Protein AF-A0A9N9XV88-F1 (afdb_monomer)

Sequence (158 aa):
MRGANWGSNEVLHDTLAYLVIRNSDGSYETTGEWHVYNYYVEQMKGQRVATTSSADEIFEVYATHDADTSSVKVLAAVRPIAGTRTYDLTIAGLDTIGHSEAKVSVRTLRFDGPNKDTAVTGPGDLGIHSHDVKDGQVTFWVTPATVTTAYAFELIVE

Secondary structure (DSSP, 8-state):
--------THHHHHHTTTTEEE-TTS-EEE-HHHHHHHHHHHT--SEEPP----TTS-EEEEEEEETTTTEEEEEEEE-GGG-S--EEEEEE-GGGGT--SSEEEEEEEEE----SSS---SPEEEEEEEEEEETTEEEEEE--SSTT-EEEEEEEP-

Nearest PDB structures (foldseek):
  8uwt-assembly2_B  TM=8.454E-01  e=5.002E-08  Clostridium acetobutylicum ATCC 824
  5u22-assembly1_A  TM=8.423E-01  e=1.560E-07  Neocallimastix frontalis
  7b7n-assembly1_E  TM=3.586E-01  e=9.419E-02  Homo sapiens
  1nqj-assembly1_A  TM=2.995E-01  e=7.941E-02  Hathewaya histolytica
  2qdn-assembly1_A  TM=2.409E-01  e=4.133E-01  Mus musculus

Solvent-accessible surface area (backbone atoms only — not comparable to full-atom values): 8873 Å² total; per-residue (Å²): 143,88,84,81,75,76,53,68,71,69,59,20,70,56,14,64,49,33,29,30,37,63,44,98,89,72,51,77,41,41,10,20,42,34,47,52,53,50,42,50,70,76,63,57,50,65,48,75,52,93,70,71,56,45,95,84,64,38,44,40,56,49,38,20,40,19,79,92,74,59,34,38,39,37,42,36,38,42,48,59,88,71,53,74,57,76,42,82,49,72,51,72,58,33,52,81,68,73,50,71,56,67,55,47,38,34,37,35,35,38,32,64,26,78,29,74,86,53,75,39,95,63,63,48,77,76,49,72,47,78,42,64,39,55,96,37,25,37,69,49,79,45,64,50,93,40,34,50,28,30,38,38,41,33,48,56,80,132

Foldseek 3Di:
DPDQPQDDDPLCVQCVSLQWHQDPVRDIFGALVVQLVCCCVPPQDADWDDDDAPPVNFKDKTWHAHLVQRKIKIKIAGALVPWWDKDKDKDAPQVVSVNPDQKWKKWKWKRDDSDHDDGDPHTDTPGIDIFGDDPRMTIDMDTDPTNGMMMMIMTDDD

Structure (mmCIF, N/CA/C/O backbone):
data_AF-A0A9N9XV88-F1
#
_entry.id   AF-A0A9N9XV88-F1
#
loop_
_atom_site.group_PDB
_atom_site.id
_atom_site.type_symbol
_atom_site.label_atom_id
_atom_site.label_alt_id
_atom_site.label_comp_id
_atom_site.label_asym_id
_atom_site.label_entity_id
_atom_site.label_seq_id
_atom_site.pdbx_PDB_ins_code
_atom_site.Cartn_x
_atom_site.Cartn_y
_atom_site.Cartn_z
_atom_site.occupancy
_atom_site.B_iso_or_equiv
_atom_site.auth_seq_id
_atom_site.auth_comp_id
_atom_site.auth_asym_id
_atom_site.auth_atom_id
_atom_site.pdbx_PDB_model_num
ATOM 1 N N . MET A 1 1 ? -2.360 -11.772 -3.125 1.00 36.03 1 MET A N 1
ATOM 2 C CA . MET A 1 1 ? -1.508 -11.510 -4.297 1.00 36.03 1 MET A CA 1
ATOM 3 C C . MET A 1 1 ? -1.319 -12.782 -5.105 1.00 36.03 1 MET A C 1
ATOM 5 O O . MET A 1 1 ? -0.536 -13.651 -4.738 1.00 36.03 1 MET A O 1
ATOM 9 N N . ARG A 1 2 ? -2.087 -12.917 -6.185 1.00 33.06 2 ARG A N 1
ATOM 10 C CA . ARG A 1 2 ? -1.811 -13.860 -7.273 1.00 33.06 2 ARG A CA 1
ATOM 11 C C . ARG A 1 2 ? -1.692 -13.023 -8.540 1.00 33.06 2 ARG A C 1
ATOM 13 O O . ARG A 1 2 ? -2.701 -12.531 -9.023 1.00 33.06 2 ARG A O 1
ATOM 20 N N . GLY A 1 3 ? -0.477 -12.840 -9.044 1.00 32.06 3 GLY A N 1
ATOM 21 C CA . GLY A 1 3 ? -0.277 -12.102 -10.290 1.00 32.06 3 GLY A CA 1
ATOM 22 C C . GLY A 1 3 ? 1.137 -11.579 -10.473 1.00 32.06 3 GLY A C 1
ATOM 23 O O . GLY A 1 3 ? 1.313 -10.380 -10.617 1.00 32.06 3 GLY A O 1
ATOM 24 N N . ALA A 1 4 ? 2.136 -12.462 -10.474 1.00 37.16 4 ALA A N 1
ATOM 25 C CA . ALA A 1 4 ? 3.437 -12.126 -11.043 1.00 37.16 4 ALA A CA 1
ATOM 26 C C . ALA A 1 4 ? 3.411 -12.510 -12.533 1.00 37.16 4 ALA A C 1
ATOM 28 O O . ALA A 1 4 ? 3.179 -13.675 -12.860 1.00 37.16 4 ALA A O 1
ATOM 29 N N . ASN A 1 5 ? 3.617 -11.545 -13.434 1.00 42.38 5 ASN A N 1
ATOM 30 C CA . ASN A 1 5 ? 3.816 -11.811 -14.860 1.00 42.38 5 ASN A CA 1
ATOM 31 C C . ASN A 1 5 ? 5.287 -12.185 -15.082 1.00 42.38 5 ASN A C 1
ATOM 33 O O . ASN A 1 5 ? 6.158 -11.318 -15.091 1.00 42.38 5 ASN A O 1
ATOM 37 N N . TRP A 1 6 ? 5.571 -13.481 -15.198 1.00 35.94 6 TRP A N 1
ATOM 38 C CA . TRP A 1 6 ? 6.929 -13.982 -15.403 1.00 35.94 6 TRP A CA 1
ATOM 39 C C . TRP A 1 6 ? 7.275 -13.814 -16.883 1.00 35.94 6 TRP A C 1
ATOM 41 O O . TRP A 1 6 ? 6.806 -14.578 -17.725 1.00 35.94 6 TRP A O 1
ATOM 51 N N . GLY A 1 7 ? 8.059 -12.781 -17.208 1.00 43.06 7 GLY A N 1
ATOM 52 C CA . GLY A 1 7 ? 8.630 -12.613 -18.548 1.00 43.06 7 GLY A CA 1
ATOM 53 C C . GLY A 1 7 ? 9.373 -13.876 -19.019 1.00 43.06 7 GLY A C 1
ATOM 54 O O . GLY A 1 7 ? 9.746 -14.726 -18.215 1.00 43.06 7 GLY A O 1
ATOM 55 N N . SER A 1 8 ? 9.580 -14.026 -20.329 1.00 44.34 8 SER A N 1
ATOM 56 C CA . SER A 1 8 ? 10.224 -15.209 -20.929 1.00 44.34 8 SER A CA 1
ATOM 57 C C . SER A 1 8 ? 11.667 -14.946 -21.382 1.00 44.34 8 SER A C 1
ATOM 59 O O . SER A 1 8 ? 11.978 -13.838 -21.818 1.00 44.34 8 SER A O 1
ATOM 61 N N . ASN A 1 9 ? 12.493 -16.000 -21.419 1.00 53.12 9 ASN A N 1
ATOM 62 C CA . ASN A 1 9 ? 13.841 -16.032 -22.020 1.00 53.12 9 ASN A CA 1
ATOM 63 C C . ASN A 1 9 ? 14.825 -15.015 -21.402 1.00 53.12 9 ASN A C 1
ATOM 65 O O . ASN A 1 9 ? 14.807 -14.810 -20.194 1.00 53.12 9 ASN A O 1
ATOM 69 N N . GLU A 1 10 ? 15.711 -14.401 -22.193 1.00 57.47 10 GLU A N 1
ATOM 70 C CA . GLU A 1 10 ? 16.769 -13.490 -21.712 1.00 57.47 10 GLU A CA 1
ATOM 71 C C . GLU A 1 10 ? 16.210 -12.303 -20.910 1.00 57.47 10 GLU A C 1
ATOM 73 O O . GLU A 1 10 ? 16.787 -11.919 -19.900 1.00 57.47 10 GLU A O 1
ATOM 78 N N . VAL A 1 11 ? 15.011 -11.818 -21.257 1.00 58.53 11 VAL A N 1
ATOM 79 C CA . VAL A 1 11 ? 14.310 -10.752 -20.519 1.00 58.53 11 VAL A CA 1
ATOM 80 C C . VAL A 1 11 ? 13.992 -11.169 -19.080 1.00 58.53 11 VAL A C 1
ATOM 82 O O . VAL A 1 11 ? 14.044 -10.330 -18.184 1.00 58.53 11 VAL A O 1
ATOM 85 N N . LEU A 1 12 ? 13.705 -12.452 -18.820 1.00 51.94 12 LEU A N 1
ATOM 86 C CA . LEU A 1 12 ? 13.521 -12.950 -17.452 1.00 51.94 12 LEU A CA 1
ATOM 87 C C . LEU A 1 12 ? 14.814 -12.831 -16.644 1.00 51.94 12 LEU A C 1
ATOM 89 O O . LEU A 1 12 ? 14.772 -12.398 -15.495 1.00 51.94 12 LEU A O 1
ATOM 93 N N . HIS A 1 13 ? 15.937 -13.224 -17.245 1.00 54.38 13 HIS A N 1
ATOM 94 C CA . HIS A 1 13 ? 17.241 -13.242 -16.589 1.00 54.38 13 HIS A CA 1
ATOM 95 C C . HIS A 1 13 ? 17.786 -11.829 -16.367 1.00 54.38 13 HIS A C 1
ATOM 97 O O . HIS A 1 13 ? 18.228 -11.524 -15.263 1.00 54.38 13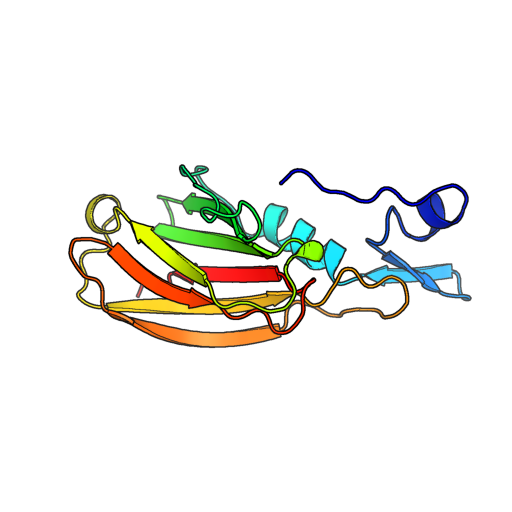 HIS A O 1
ATOM 103 N N . ASP A 1 14 ? 17.688 -10.961 -17.372 1.00 59.69 14 ASP A N 1
ATOM 104 C CA . ASP A 1 14 ? 18.244 -9.608 -17.318 1.00 59.69 14 ASP A CA 1
ATOM 105 C C . ASP A 1 14 ? 17.430 -8.662 -16.433 1.00 59.69 14 ASP A C 1
ATOM 107 O O . ASP A 1 14 ? 17.986 -7.724 -15.863 1.00 59.69 14 ASP A O 1
ATOM 111 N N . THR A 1 15 ? 16.123 -8.909 -16.295 1.00 59.94 15 THR A N 1
ATOM 112 C CA . THR A 1 15 ? 15.247 -8.056 -15.478 1.00 59.94 15 THR A CA 1
ATOM 113 C C . THR A 1 15 ? 14.831 -8.672 -14.146 1.00 59.94 15 THR A C 1
ATOM 115 O O . THR A 1 15 ? 14.149 -8.012 -13.363 1.00 59.94 15 THR A O 1
ATOM 118 N N . LEU A 1 16 ? 15.198 -9.934 -13.879 1.00 68.88 16 LEU A N 1
ATOM 119 C CA . LEU A 1 16 ? 14.654 -10.736 -12.774 1.00 68.88 16 LEU A CA 1
ATOM 120 C C . LEU A 1 16 ? 13.126 -10.589 -12.668 1.00 68.88 16 LEU A C 1
ATOM 122 O O . LEU A 1 16 ? 12.598 -10.263 -11.610 1.00 68.88 16 LEU A O 1
ATOM 126 N N . ALA A 1 17 ? 12.423 -10.787 -13.787 1.00 72.06 17 ALA A N 1
ATOM 127 C CA . ALA A 1 17 ? 10.981 -10.538 -13.914 1.00 72.06 17 ALA A CA 1
ATOM 128 C C . ALA A 1 17 ? 10.563 -9.080 -13.609 1.00 72.06 17 ALA A C 1
ATOM 130 O O . ALA A 1 17 ? 9.613 -8.839 -12.869 1.00 72.06 17 ALA A O 1
ATOM 131 N N . TYR A 1 18 ? 11.246 -8.111 -14.222 1.00 77.00 18 TYR A N 1
ATOM 132 C CA . TYR A 1 18 ? 10.998 -6.669 -14.078 1.00 77.00 18 TYR A CA 1
ATOM 133 C C . TYR A 1 18 ? 11.238 -6.095 -12.680 1.00 77.00 18 TYR A C 1
ATOM 135 O O . TYR A 1 18 ? 10.663 -5.062 -12.352 1.00 77.00 18 TYR A O 1
ATOM 143 N N . LEU A 1 19 ? 12.092 -6.715 -11.865 1.00 85.50 19 LEU A N 1
ATOM 144 C CA . LEU A 1 19 ? 12.552 -6.155 -10.588 1.00 85.50 19 LEU A CA 1
ATOM 145 C C . LEU A 1 19 ? 13.738 -5.202 -10.777 1.00 85.50 19 LEU A C 1
ATOM 147 O O . LEU A 1 19 ? 13.898 -4.234 -10.035 1.00 85.50 19 LEU A O 1
ATOM 151 N N . VAL A 1 20 ? 14.577 -5.467 -11.774 1.00 87.50 20 VAL A N 1
ATOM 152 C CA . VAL A 1 20 ? 15.765 -4.661 -12.057 1.00 87.50 20 VAL A CA 1
ATOM 153 C C . VAL A 1 20 ? 15.881 -4.340 -13.540 1.00 87.50 20 VAL A C 1
ATOM 155 O O . VAL A 1 20 ? 15.310 -5.020 -14.391 1.00 87.50 20 VAL A O 1
ATOM 158 N N . ILE A 1 21 ? 16.637 -3.292 -13.840 1.00 87.94 21 ILE A N 1
ATOM 159 C CA . ILE A 1 21 ? 17.065 -2.915 -15.184 1.00 87.94 21 ILE A CA 1
ATOM 160 C C . ILE A 1 21 ? 18.570 -3.100 -15.235 1.00 87.94 21 ILE A C 1
ATOM 162 O O . ILE A 1 21 ? 19.288 -2.542 -14.406 1.00 87.94 21 ILE A O 1
ATOM 166 N N . ARG A 1 22 ? 19.045 -3.882 -16.204 1.00 87.56 22 ARG A N 1
ATOM 167 C CA . ARG A 1 22 ? 20.472 -4.016 -16.489 1.00 87.56 22 ARG A CA 1
ATOM 168 C C . ARG A 1 22 ? 20.903 -2.934 -17.474 1.00 87.56 22 ARG A C 1
ATOM 170 O O . ARG A 1 22 ? 20.414 -2.883 -18.601 1.00 87.56 22 ARG A O 1
ATOM 177 N N . ASN A 1 23 ? 21.858 -2.111 -17.073 1.00 87.44 23 ASN A N 1
ATOM 178 C CA . ASN A 1 23 ? 22.435 -1.076 -17.918 1.00 87.44 23 ASN A CA 1
ATOM 179 C C . ASN A 1 23 ? 23.500 -1.637 -18.866 1.00 87.44 23 ASN A C 1
ATOM 181 O O . ASN A 1 23 ? 24.072 -2.711 -18.659 1.00 87.44 23 ASN A O 1
ATOM 185 N N . SER A 1 24 ? 23.795 -0.875 -19.923 1.00 88.94 24 SER A N 1
ATOM 186 C CA . SER A 1 24 ? 24.794 -1.259 -20.934 1.00 88.94 24 SER A CA 1
ATOM 187 C C . SER A 1 24 ? 26.213 -1.422 -20.370 1.00 88.94 24 SER A C 1
ATOM 189 O O . SER A 1 24 ? 26.992 -2.213 -20.898 1.00 88.94 24 SER A O 1
ATOM 191 N N . ASP A 1 25 ? 26.530 -0.733 -19.271 1.00 91.75 25 ASP A N 1
ATOM 192 C CA . ASP A 1 25 ? 27.797 -0.841 -18.538 1.00 91.75 25 ASP A CA 1
ATOM 193 C C . ASP A 1 25 ? 27.852 -2.050 -17.580 1.00 91.75 25 ASP A C 1
ATOM 195 O O . ASP A 1 25 ? 28.874 -2.297 -16.941 1.00 91.75 25 ASP A O 1
ATOM 199 N N . GLY A 1 26 ? 26.766 -2.826 -17.496 1.00 89.00 26 GLY A N 1
ATOM 200 C CA . GLY A 1 26 ? 26.631 -3.990 -16.627 1.00 89.00 26 GLY A CA 1
ATOM 201 C C . GLY A 1 26 ? 26.167 -3.685 -15.202 1.00 89.00 26 GLY A C 1
ATOM 202 O O . GLY A 1 26 ? 26.045 -4.629 -14.418 1.00 89.00 26 GLY A O 1
ATOM 203 N N . SER A 1 27 ? 25.894 -2.421 -14.862 1.00 91.31 27 SER A N 1
ATOM 204 C CA . SER A 1 27 ? 25.247 -2.046 -13.600 1.00 91.31 27 SER A CA 1
ATOM 205 C C . SER A 1 27 ? 23.757 -2.411 -13.593 1.00 91.31 27 SER A C 1
ATOM 207 O O . SER A 1 27 ? 23.172 -2.709 -14.638 1.00 91.31 27 SER A O 1
ATOM 209 N N . TYR A 1 28 ? 23.146 -2.410 -12.405 1.00 89.81 28 TYR A N 1
ATOM 210 C CA . TYR A 1 28 ? 21.719 -2.677 -12.225 1.00 89.81 28 TYR A CA 1
ATOM 211 C C . TYR A 1 28 ? 21.048 -1.554 -11.443 1.00 89.81 28 TYR A C 1
ATOM 213 O O . TYR A 1 28 ? 21.591 -1.074 -10.448 1.00 89.81 28 TYR A O 1
ATOM 221 N N . GLU A 1 29 ? 19.840 -1.199 -11.860 1.00 91.56 29 GLU A N 1
ATOM 222 C CA . GLU A 1 29 ? 18.956 -0.261 -11.171 1.00 91.56 29 GLU A CA 1
ATOM 223 C C . GLU A 1 29 ? 17.628 -0.937 -10.827 1.00 91.56 29 GLU A C 1
ATOM 225 O O . GLU A 1 29 ? 17.229 -1.907 -11.471 1.00 91.56 29 GLU A O 1
ATOM 230 N N . THR A 1 30 ? 16.938 -0.452 -9.796 1.00 91.50 30 THR A N 1
ATOM 231 C CA . THR A 1 30 ? 15.672 -1.036 -9.341 1.00 91.50 30 THR A CA 1
ATOM 232 C C . THR A 1 30 ? 14.484 -0.439 -10.083 1.00 91.50 30 THR A C 1
ATOM 234 O O . THR A 1 30 ? 14.464 0.735 -10.456 1.00 91.50 30 THR A O 1
ATOM 237 N N . THR A 1 31 ? 13.464 -1.262 -10.297 1.00 89.81 31 THR A N 1
ATOM 238 C CA . THR A 1 31 ? 12.174 -0.836 -10.843 1.00 89.81 31 THR A CA 1
ATOM 239 C C . THR A 1 31 ? 11.177 -0.559 -9.718 1.00 89.81 31 THR A C 1
ATOM 241 O O . THR A 1 31 ? 11.420 -0.861 -8.547 1.00 89.81 31 THR A O 1
ATOM 244 N N . GLY A 1 32 ? 9.998 -0.045 -10.071 1.00 86.06 32 GLY A N 1
ATOM 245 C CA . GLY A 1 32 ? 8.894 0.106 -9.122 1.00 86.06 32 GLY A CA 1
ATOM 246 C C . GLY A 1 32 ? 8.457 -1.191 -8.444 1.00 86.06 32 GLY A C 1
ATOM 247 O O . GLY A 1 32 ? 8.153 -1.183 -7.253 1.00 86.06 32 GLY A O 1
ATOM 248 N N . GLU A 1 33 ? 8.472 -2.308 -9.176 1.00 86.31 33 GLU A N 1
ATOM 249 C CA . GLU A 1 33 ? 8.067 -3.617 -8.649 1.00 86.31 33 GLU A CA 1
ATOM 250 C C . GLU A 1 33 ? 8.996 -4.051 -7.506 1.00 86.31 33 GLU A C 1
ATOM 252 O O . GLU A 1 33 ? 8.535 -4.520 -6.465 1.00 86.31 33 GLU A O 1
ATOM 257 N N . TRP A 1 34 ? 10.306 -3.814 -7.647 1.00 91.06 34 TRP A N 1
ATOM 258 C CA . TRP A 1 34 ? 11.264 -4.097 -6.580 1.00 91.06 34 TRP A CA 1
ATOM 259 C C . TRP A 1 34 ? 10.946 -3.324 -5.305 1.00 91.06 34 TRP A C 1
ATOM 261 O O . TRP A 1 34 ? 11.003 -3.899 -4.222 1.00 91.06 34 TRP A O 1
ATOM 271 N N . HIS A 1 35 ? 10.541 -2.055 -5.412 1.00 92.69 35 HIS A N 1
ATOM 272 C CA . HIS A 1 35 ? 10.181 -1.252 -4.239 1.00 92.69 35 HIS A CA 1
ATOM 273 C C . HIS A 1 35 ? 8.931 -1.771 -3.529 1.00 92.69 35 HIS A C 1
ATOM 275 O O . HIS A 1 35 ? 8.887 -1.722 -2.300 1.00 92.69 35 HIS A O 1
ATOM 281 N N . VAL A 1 36 ? 7.956 -2.325 -4.260 1.00 91.44 36 VAL A N 1
ATOM 282 C CA . VAL A 1 36 ? 6.784 -2.986 -3.657 1.00 91.44 36 VAL A CA 1
ATOM 283 C C . VAL A 1 36 ? 7.219 -4.207 -2.845 1.00 91.44 36 VAL A C 1
ATOM 285 O O . VAL A 1 36 ? 6.839 -4.334 -1.680 1.00 91.44 36 VAL A O 1
ATOM 288 N N . TYR A 1 37 ? 8.052 -5.083 -3.416 1.00 91.12 37 TYR A N 1
ATOM 289 C CA . TYR A 1 37 ? 8.553 -6.265 -2.702 1.00 91.12 37 TYR A CA 1
ATOM 290 C C . TYR A 1 37 ? 9.462 -5.900 -1.531 1.00 91.12 37 TYR A C 1
ATOM 292 O O . TYR A 1 37 ? 9.336 -6.482 -0.455 1.00 91.12 37 TYR A O 1
ATOM 300 N N . ASN A 1 38 ? 10.349 -4.924 -1.711 1.00 94.25 38 ASN A N 1
ATOM 301 C CA . ASN A 1 38 ? 11.221 -4.446 -0.651 1.00 94.25 38 ASN A CA 1
ATOM 302 C C . ASN A 1 38 ? 10.398 -3.864 0.506 1.00 94.25 38 ASN A C 1
ATOM 304 O O . ASN A 1 38 ? 10.640 -4.209 1.656 1.00 94.25 38 ASN A O 1
ATOM 308 N N . TYR A 1 39 ? 9.365 -3.062 0.226 1.00 95.75 39 TYR A N 1
ATOM 309 C CA . TYR A 1 39 ? 8.449 -2.574 1.260 1.00 95.75 39 TYR A CA 1
ATOM 310 C C . TYR A 1 39 ? 7.690 -3.720 1.942 1.00 95.75 39 TYR A C 1
ATOM 312 O O . TYR A 1 39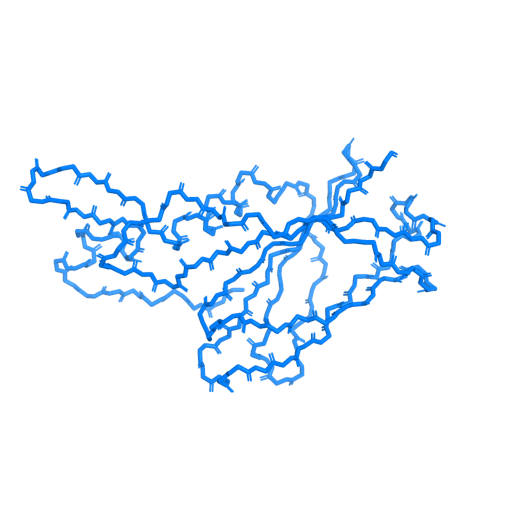 ? 7.612 -3.768 3.169 1.00 95.75 39 TYR A O 1
ATOM 320 N N . TYR A 1 40 ? 7.174 -4.680 1.171 1.00 94.44 40 TYR A N 1
ATOM 321 C CA . TYR A 1 40 ? 6.511 -5.861 1.720 1.00 94.44 40 TYR A CA 1
ATOM 322 C C . TYR A 1 40 ? 7.417 -6.622 2.699 1.00 94.44 40 TYR A C 1
ATOM 324 O O . TYR A 1 40 ? 6.977 -6.992 3.783 1.00 94.44 40 TYR A O 1
ATOM 332 N N . VAL A 1 41 ? 8.688 -6.830 2.356 1.00 94.25 41 VAL A N 1
ATOM 333 C CA . VAL A 1 41 ? 9.629 -7.565 3.212 1.00 94.25 41 VAL A CA 1
ATOM 334 C C . VAL A 1 41 ? 10.093 -6.724 4.398 1.00 94.25 41 VAL A C 1
ATOM 336 O O . VAL A 1 41 ? 10.110 -7.221 5.524 1.00 94.25 41 VAL A O 1
ATOM 339 N N . GLU A 1 42 ? 10.471 -5.467 4.175 1.00 96.06 42 GLU A N 1
ATOM 340 C CA . GLU A 1 42 ? 11.142 -4.633 5.177 1.00 96.06 42 GLU A CA 1
ATOM 341 C C . GLU A 1 42 ? 10.183 -3.883 6.099 1.00 96.06 42 GLU A C 1
ATOM 343 O O . GLU A 1 42 ? 10.550 -3.574 7.230 1.00 96.06 42 GLU A O 1
ATOM 348 N N . GLN A 1 43 ? 8.960 -3.595 5.652 1.00 95.81 43 GLN A N 1
ATOM 349 C CA . GLN A 1 43 ? 8.037 -2.719 6.376 1.00 95.81 43 GLN A CA 1
ATOM 350 C C . GLN A 1 43 ? 6.791 -3.438 6.887 1.00 95.81 43 GLN A C 1
ATOM 352 O O . GLN A 1 43 ? 6.306 -3.079 7.956 1.00 95.81 43 GLN A O 1
ATOM 357 N N . MET A 1 44 ? 6.285 -4.464 6.193 1.00 95.38 44 MET A N 1
ATOM 358 C CA . MET A 1 44 ? 5.079 -5.200 6.611 1.00 95.38 44 MET A CA 1
ATOM 359 C C . MET A 1 44 ? 5.407 -6.249 7.688 1.00 95.38 44 MET A C 1
ATOM 361 O O . MET A 1 44 ? 5.363 -7.458 7.449 1.00 95.38 44 MET A O 1
ATOM 365 N N . LYS A 1 45 ? 5.791 -5.775 8.877 1.00 95.38 45 LYS A N 1
ATOM 366 C CA . LYS A 1 45 ? 6.129 -6.600 10.048 1.00 95.38 45 LYS A CA 1
ATOM 367 C C . LYS A 1 45 ? 4.898 -6.901 10.909 1.00 95.38 45 LYS A C 1
ATOM 369 O O . LYS A 1 45 ? 3.805 -6.398 10.648 1.00 95.38 45 LYS A O 1
ATOM 374 N N . GLY A 1 46 ? 5.085 -7.754 11.912 1.00 94.88 46 GLY A N 1
ATOM 375 C CA . GLY A 1 46 ? 4.027 -8.187 12.817 1.00 94.88 46 GLY A CA 1
ATOM 376 C C . GLY A 1 46 ? 3.159 -9.315 12.259 1.00 94.88 46 GLY A C 1
ATOM 377 O O . GLY A 1 46 ? 3.583 -10.130 11.434 1.00 94.88 46 GLY A O 1
ATOM 378 N N . GLN A 1 47 ? 1.928 -9.389 12.753 1.00 95.38 47 GLN A N 1
ATOM 379 C CA . GLN A 1 47 ? 0.958 -10.406 12.373 1.00 95.38 47 GLN A CA 1
ATOM 380 C C . GLN A 1 47 ? 0.185 -9.982 11.128 1.00 95.38 47 GLN A C 1
ATOM 382 O O . GLN A 1 47 ? -0.321 -8.865 11.033 1.00 95.38 47 GLN A O 1
ATOM 387 N N . ARG A 1 48 ? 0.030 -10.906 10.178 1.00 96.56 48 ARG A N 1
ATOM 388 C CA . ARG A 1 48 ? -0.894 -10.721 9.059 1.00 96.56 48 ARG A CA 1
ATOM 389 C C . ARG A 1 48 ? -2.330 -10.698 9.578 1.00 96.56 48 ARG A C 1
ATOM 391 O O . ARG A 1 48 ? -2.750 -11.640 10.248 1.00 96.56 48 ARG A O 1
ATOM 398 N N . VAL A 1 49 ? -3.091 -9.680 9.190 1.00 95.56 49 VAL A N 1
ATOM 399 C CA . VAL A 1 49 ? -4.521 -9.584 9.507 1.00 95.56 49 VAL A CA 1
ATOM 400 C C . VAL A 1 49 ? -5.387 -10.085 8.350 1.00 95.56 49 VAL A C 1
ATOM 402 O O . VAL A 1 49 ? -4.924 -10.254 7.216 1.00 95.56 49 VAL A O 1
ATOM 405 N N . ALA A 1 50 ? -6.655 -10.371 8.646 1.00 96.31 50 ALA A N 1
ATOM 406 C CA . ALA A 1 50 ? -7.623 -10.760 7.631 1.00 96.31 50 ALA A CA 1
ATOM 407 C C . ALA A 1 50 ? -7.865 -9.600 6.655 1.00 96.31 50 ALA A C 1
ATOM 409 O O . ALA A 1 50 ? -8.029 -8.455 7.070 1.00 96.31 50 ALA A O 1
ATOM 410 N N . THR A 1 51 ? -7.906 -9.907 5.360 1.00 95.19 51 THR A N 1
ATOM 411 C CA . THR A 1 51 ? -8.235 -8.939 4.315 1.00 95.19 51 THR A CA 1
ATOM 412 C C . THR A 1 51 ? -9.227 -9.534 3.328 1.00 95.19 51 THR A C 1
ATOM 414 O O . THR A 1 51 ? -9.190 -10.732 3.037 1.00 95.19 51 THR A O 1
ATOM 417 N N . THR A 1 52 ? -10.093 -8.677 2.796 1.00 95.19 52 THR A N 1
ATOM 418 C CA . THR A 1 52 ? -11.067 -9.016 1.756 1.00 95.19 52 THR A CA 1
ATOM 419 C C . THR A 1 52 ? -10.831 -8.074 0.584 1.00 95.19 52 THR A C 1
ATOM 421 O O . THR A 1 52 ? -10.607 -6.881 0.789 1.00 95.19 52 THR A O 1
ATOM 424 N N . SER A 1 53 ? -10.830 -8.597 -0.641 1.00 89.75 53 SER A N 1
ATOM 425 C CA . SER A 1 53 ? -10.762 -7.758 -1.838 1.00 89.75 53 SER A CA 1
ATOM 426 C C . SER A 1 53 ? -12.047 -6.950 -2.013 1.00 89.75 53 SER A C 1
ATOM 428 O O . SER A 1 53 ? -13.091 -7.267 -1.444 1.00 89.75 53 SER A O 1
ATOM 430 N N . SER A 1 54 ? -11.983 -5.935 -2.867 1.00 90.88 54 SER A N 1
ATOM 431 C CA . SER A 1 54 ? -13.185 -5.313 -3.436 1.00 90.88 54 SER A CA 1
ATOM 432 C C . SER A 1 54 ? -14.142 -6.350 -4.044 1.00 90.88 54 SER A C 1
ATOM 434 O O . SER A 1 54 ? -13.732 -7.447 -4.432 1.00 90.88 54 SER A O 1
ATOM 436 N N . ALA A 1 55 ? -15.425 -5.990 -4.136 1.00 89.81 55 ALA A N 1
ATOM 437 C CA . ALA A 1 55 ? -16.483 -6.877 -4.626 1.00 89.81 55 ALA A CA 1
ATOM 438 C C . ALA A 1 55 ? -16.298 -7.314 -6.090 1.00 89.81 55 ALA A C 1
ATOM 440 O O . ALA A 1 55 ? -16.788 -8.373 -6.471 1.00 89.81 55 ALA A O 1
ATOM 441 N N . ASP A 1 56 ? -15.601 -6.516 -6.905 1.00 87.62 56 ASP A N 1
ATOM 442 C CA . ASP A 1 56 ? -15.235 -6.874 -8.279 1.00 87.62 56 ASP A CA 1
ATOM 443 C C . ASP A 1 56 ? -13.900 -7.639 -8.370 1.00 87.62 56 ASP A C 1
ATOM 445 O O . ASP A 1 56 ? -13.492 -8.029 -9.462 1.00 87.62 56 ASP A O 1
ATOM 449 N N . GLU A 1 57 ? -13.247 -7.888 -7.229 1.00 85.88 57 GLU A N 1
ATOM 450 C CA . GLU A 1 57 ? -11.954 -8.567 -7.082 1.00 85.88 57 GLU A CA 1
ATOM 451 C C . GLU A 1 57 ? -10.777 -7.855 -7.769 1.00 85.88 57 GLU A C 1
ATOM 453 O O . GLU A 1 57 ? -9.736 -8.467 -8.034 1.00 85.88 57 GLU A O 1
ATOM 458 N N . ILE A 1 58 ? -10.916 -6.561 -8.074 1.00 84.88 58 ILE A N 1
ATOM 459 C CA . ILE A 1 58 ? -9.897 -5.817 -8.819 1.00 84.88 58 ILE A CA 1
ATOM 460 C C . ILE A 1 58 ? -8.963 -5.048 -7.883 1.00 84.88 58 ILE A C 1
ATOM 462 O O . ILE A 1 58 ? -7.751 -5.035 -8.102 1.00 84.88 58 ILE A O 1
ATOM 466 N N . PHE A 1 59 ? -9.497 -4.432 -6.834 1.00 86.38 59 PHE A N 1
ATOM 467 C CA . PHE A 1 59 ? -8.699 -3.853 -5.757 1.00 86.38 59 PHE A CA 1
ATOM 468 C C . PHE A 1 59 ? -8.416 -4.909 -4.690 1.00 86.38 59 PHE A C 1
ATOM 470 O O . PHE A 1 59 ? -9.340 -5.441 -4.061 1.00 86.38 59 PHE A O 1
ATOM 477 N N . GLU A 1 60 ? -7.134 -5.221 -4.514 1.00 88.75 60 GLU A N 1
ATOM 478 C CA . GLU A 1 60 ? -6.627 -6.181 -3.541 1.00 88.75 60 GLU A CA 1
ATOM 479 C C . GLU A 1 60 ? -5.838 -5.466 -2.448 1.00 88.75 60 GLU A C 1
ATOM 481 O O . GLU A 1 60 ? -5.103 -4.512 -2.707 1.00 88.75 60 GLU A O 1
ATOM 486 N N . VAL A 1 61 ? -5.946 -5.988 -1.229 1.00 94.12 61 VAL A N 1
ATOM 487 C CA . VAL A 1 61 ? -5.228 -5.486 -0.058 1.00 94.12 61 VAL A CA 1
ATOM 488 C C . VAL A 1 61 ? -4.554 -6.625 0.703 1.00 94.12 61 VAL A C 1
ATOM 490 O O . VAL A 1 61 ? -5.081 -7.736 0.837 1.00 94.12 61 VAL A O 1
ATOM 493 N N . TYR A 1 62 ? -3.376 -6.332 1.232 1.00 95.75 62 TYR A N 1
ATOM 494 C CA . TYR A 1 62 ? -2.645 -7.140 2.197 1.00 95.75 62 TYR A CA 1
ATOM 495 C C . TYR A 1 62 ? -2.282 -6.240 3.374 1.00 95.75 62 TYR A C 1
ATOM 497 O O . TYR A 1 62 ? -1.856 -5.111 3.160 1.00 95.75 62 TYR A O 1
ATOM 505 N N . ALA A 1 63 ? -2.448 -6.713 4.604 1.00 97.25 63 ALA A N 1
ATOM 506 C CA . ALA A 1 63 ? -2.231 -5.879 5.776 1.00 97.25 63 ALA A CA 1
ATOM 507 C C . ALA A 1 63 ? -1.556 -6.647 6.910 1.00 97.25 63 ALA A C 1
ATOM 509 O O . ALA A 1 63 ? -1.758 -7.858 7.073 1.00 97.25 63 ALA A O 1
ATOM 510 N N . THR A 1 64 ? -0.775 -5.920 7.700 1.00 96.75 64 THR A N 1
ATOM 511 C CA . THR A 1 64 ? -0.162 -6.416 8.929 1.00 96.75 64 THR A CA 1
ATOM 512 C C . THR A 1 64 ? -0.404 -5.453 10.082 1.00 96.75 64 THR A C 1
ATOM 514 O O . THR A 1 64 ? -0.578 -4.248 9.887 1.00 96.75 64 THR A O 1
ATOM 517 N N . HIS A 1 65 ? -0.436 -6.020 11.283 1.00 94.88 65 HIS A N 1
ATOM 518 C CA . HIS A 1 65 ? -0.468 -5.304 12.545 1.00 94.88 65 HIS A CA 1
ATOM 519 C C . HIS A 1 65 ? 0.681 -5.800 13.419 1.00 94.88 65 HIS A C 1
ATOM 521 O O . HIS A 1 65 ? 0.812 -7.001 13.672 1.00 94.88 65 HIS A O 1
ATOM 527 N N . ASP A 1 66 ? 1.511 -4.878 13.879 1.00 92.81 66 ASP A N 1
ATOM 528 C CA . ASP A 1 66 ? 2.610 -5.153 14.790 1.00 92.81 66 ASP A CA 1
ATOM 529 C C . ASP A 1 66 ? 2.255 -4.592 16.168 1.00 92.81 66 ASP A C 1
ATOM 531 O O . ASP A 1 66 ? 2.204 -3.380 16.358 1.00 92.81 66 ASP A O 1
ATOM 535 N N . ALA A 1 67 ? 1.978 -5.492 17.115 1.00 88.75 67 ALA A N 1
ATOM 536 C CA . ALA A 1 67 ? 1.516 -5.130 18.452 1.00 88.75 67 ALA A CA 1
ATOM 537 C C . ALA A 1 67 ? 2.606 -4.475 19.316 1.00 88.75 67 ALA A C 1
ATOM 539 O O . ALA A 1 67 ? 2.271 -3.746 20.245 1.00 88.75 67 ALA A O 1
ATOM 540 N N . ASP A 1 68 ? 3.889 -4.710 19.020 1.00 87.69 68 ASP A N 1
ATOM 541 C CA . ASP A 1 68 ? 4.997 -4.123 19.783 1.00 87.69 68 ASP A CA 1
ATOM 542 C C . ASP A 1 68 ? 5.169 -2.638 19.437 1.00 87.69 68 ASP A C 1
ATOM 544 O O . ASP A 1 68 ? 5.569 -1.829 20.274 1.00 87.69 68 ASP A O 1
ATOM 548 N N . THR A 1 69 ? 4.847 -2.277 18.194 1.00 86.00 69 THR A N 1
ATOM 549 C CA . THR A 1 69 ? 4.922 -0.903 17.674 1.00 86.00 69 THR A CA 1
ATOM 550 C C . THR A 1 69 ? 3.556 -0.241 17.495 1.00 86.00 69 THR A C 1
ATOM 552 O O . THR A 1 69 ? 3.489 0.895 17.027 1.00 86.00 69 THR A O 1
ATOM 555 N N . SER A 1 70 ? 2.472 -0.952 17.821 1.00 84.50 70 SER A N 1
ATOM 556 C CA . SER A 1 70 ? 1.076 -0.587 17.529 1.00 84.50 70 SER A CA 1
ATOM 557 C C . SER A 1 70 ? 0.838 -0.146 16.077 1.00 84.50 70 SER A C 1
ATOM 559 O O . SER A 1 70 ? -0.074 0.637 15.793 1.00 84.50 70 SER A O 1
ATOM 561 N N .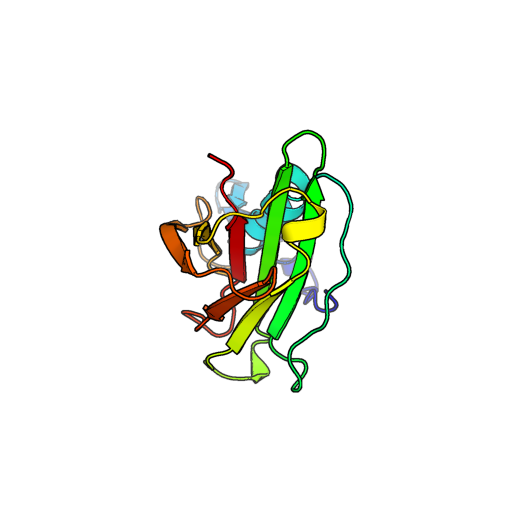 SER A 1 71 ? 1.669 -0.621 15.143 1.00 88.81 71 SER A N 1
ATOM 562 C CA . SER A 1 71 ? 1.640 -0.163 13.756 1.00 88.81 71 SER A CA 1
ATOM 563 C C . SER A 1 71 ? 0.675 -0.998 12.925 1.00 88.81 71 SER A C 1
ATOM 565 O O . SER A 1 71 ? 0.650 -2.226 13.011 1.00 88.81 71 SER A O 1
ATOM 567 N N . VAL A 1 72 ? -0.116 -0.325 12.088 1.00 95.19 72 VAL A N 1
ATOM 568 C CA . VAL A 1 72 ? -0.969 -0.962 11.078 1.00 95.19 72 VAL A CA 1
ATOM 569 C C . VAL A 1 72 ? -0.522 -0.480 9.711 1.00 95.19 72 VAL A C 1
ATOM 571 O O . VAL A 1 72 ? -0.484 0.724 9.448 1.00 95.19 72 VAL A O 1
ATOM 574 N N . LYS A 1 73 ? -0.192 -1.426 8.833 1.00 97.38 73 LYS A N 1
ATOM 575 C CA . LYS A 1 73 ? 0.237 -1.137 7.465 1.00 97.38 73 LYS A CA 1
ATOM 576 C C . LYS A 1 73 ? -0.597 -1.932 6.479 1.00 97.38 73 LYS A C 1
ATOM 578 O O . LYS A 1 73 ? -0.807 -3.134 6.651 1.00 97.38 73 LYS A O 1
ATOM 583 N N . VAL A 1 74 ? -1.065 -1.256 5.438 1.00 98.00 74 VAL A N 1
ATOM 584 C CA . VAL A 1 74 ? -1.855 -1.846 4.359 1.00 98.00 74 VAL A CA 1
ATOM 585 C C . VAL A 1 74 ? -1.138 -1.604 3.045 1.00 98.00 74 VAL A C 1
ATOM 587 O O . VAL A 1 74 ? -0.910 -0.461 2.675 1.00 98.00 74 VAL A O 1
ATOM 590 N N . LEU A 1 75 ? -0.825 -2.672 2.323 1.00 97.38 75 LEU A N 1
ATOM 591 C CA . LEU A 1 75 ? -0.350 -2.632 0.948 1.00 97.38 75 LEU A CA 1
ATOM 592 C C . LEU A 1 75 ? -1.529 -2.938 0.020 1.00 97.38 75 LEU A C 1
ATOM 594 O O . LEU A 1 75 ? -2.184 -3.974 0.163 1.00 97.38 75 LEU A O 1
ATOM 598 N N . ALA A 1 76 ? -1.803 -2.044 -0.921 1.00 93.38 76 ALA A N 1
ATOM 599 C CA . ALA A 1 76 ? -2.970 -2.088 -1.787 1.00 93.38 76 ALA A CA 1
ATOM 600 C C . ALA A 1 76 ? -2.583 -1.925 -3.258 1.00 93.38 76 ALA A C 1
ATOM 602 O O . ALA A 1 76 ? -1.711 -1.123 -3.594 1.00 93.38 76 ALA A O 1
ATOM 603 N N . ALA A 1 77 ? -3.249 -2.655 -4.148 1.00 87.50 77 ALA A N 1
ATOM 604 C CA . ALA A 1 77 ? -3.013 -2.559 -5.584 1.00 87.50 77 ALA A CA 1
ATOM 605 C C . ALA A 1 77 ? -4.288 -2.838 -6.380 1.00 87.50 77 ALA A C 1
ATOM 607 O O . ALA A 1 77 ? -5.197 -3.530 -5.917 1.00 87.50 77 ALA A O 1
ATOM 608 N N . VAL A 1 78 ? -4.334 -2.310 -7.602 1.00 81.00 78 VAL A N 1
ATOM 609 C CA . VAL A 1 78 ? -5.411 -2.558 -8.562 1.00 81.00 78 VAL A CA 1
ATOM 610 C C . VAL A 1 78 ? -4.914 -3.469 -9.675 1.00 81.00 78 VAL A C 1
ATOM 612 O O . VAL A 1 78 ? -3.807 -3.307 -10.182 1.00 81.00 78 VAL A O 1
ATOM 615 N N . ARG A 1 79 ? -5.746 -4.431 -10.085 1.00 75.81 79 ARG A N 1
ATOM 616 C CA . ARG A 1 79 ? -5.491 -5.216 -11.296 1.00 75.81 79 ARG A CA 1
ATOM 617 C C . ARG A 1 79 ? -5.640 -4.324 -12.541 1.00 75.81 79 ARG A C 1
ATOM 619 O O . ARG A 1 79 ? -6.686 -3.690 -12.696 1.00 75.81 79 ARG A O 1
ATOM 626 N N . PRO A 1 80 ? -4.695 -4.360 -13.502 1.00 69.81 80 PRO A N 1
ATOM 627 C CA . PRO A 1 80 ? -4.698 -3.456 -14.660 1.00 69.81 80 PRO A CA 1
ATOM 628 C C . PRO A 1 80 ? -5.962 -3.478 -15.534 1.00 69.81 80 PRO A C 1
ATOM 630 O O . PRO A 1 80 ? -6.257 -2.515 -16.238 1.00 69.81 80 PRO A O 1
ATOM 633 N N . ILE A 1 81 ? -6.732 -4.569 -15.479 1.00 68.75 81 ILE A N 1
ATOM 634 C CA . ILE A 1 81 ? -7.933 -4.795 -16.292 1.00 68.75 81 ILE A CA 1
ATOM 635 C C . ILE A 1 81 ? -9.131 -3.892 -15.924 1.00 68.75 81 ILE A C 1
ATOM 637 O O . ILE A 1 81 ? -10.073 -3.796 -16.706 1.00 68.75 81 ILE A O 1
ATOM 641 N N . ALA A 1 82 ? -9.120 -3.207 -14.773 1.00 63.31 82 ALA A N 1
ATOM 642 C CA . ALA A 1 82 ? -10.247 -2.366 -14.337 1.00 63.31 82 ALA A CA 1
ATOM 643 C C . ALA A 1 82 ? -10.391 -1.018 -15.050 1.00 63.31 82 ALA A C 1
ATOM 645 O O . ALA A 1 82 ? -11.483 -0.436 -15.020 1.00 63.31 82 ALA A O 1
ATOM 646 N N . GLY A 1 83 ? -9.295 -0.475 -15.589 1.00 70.00 83 GLY A N 1
ATOM 647 C CA . GLY A 1 83 ? -9.173 0.979 -15.719 1.00 70.00 83 GLY A CA 1
ATOM 648 C C . GLY A 1 83 ? -9.029 1.670 -14.351 1.00 70.00 83 GLY A C 1
ATOM 649 O O . GLY A 1 83 ? -8.991 1.021 -13.304 1.00 70.00 83 GLY A O 1
ATOM 650 N N . THR A 1 84 ? -8.934 3.000 -14.340 1.00 79.38 84 THR A N 1
ATOM 651 C CA . THR A 1 84 ? -8.864 3.770 -13.088 1.00 79.38 84 THR A CA 1
ATOM 652 C C . THR A 1 84 ? -10.258 3.907 -12.478 1.00 79.38 84 THR A C 1
ATOM 654 O O . THR A 1 84 ? -11.157 4.473 -13.098 1.00 79.38 84 THR A O 1
ATOM 657 N N . ARG A 1 85 ? -10.436 3.396 -11.257 1.00 86.12 85 ARG A N 1
ATOM 658 C CA . ARG A 1 85 ? -11.670 3.493 -10.461 1.00 86.12 85 ARG A CA 1
ATOM 659 C C . ARG A 1 85 ? -11.336 3.906 -9.034 1.00 86.12 85 ARG A C 1
ATOM 661 O O . ARG A 1 85 ? -10.210 3.705 -8.585 1.00 86.12 85 ARG A O 1
ATOM 668 N N . THR A 1 86 ? -12.319 4.456 -8.336 1.00 92.25 86 THR A N 1
ATOM 669 C CA . THR A 1 86 ? -12.213 4.775 -6.912 1.00 92.25 86 THR A CA 1
ATOM 670 C C . THR A 1 86 ? -12.749 3.614 -6.085 1.00 92.25 86 THR A C 1
ATOM 672 O O . THR A 1 86 ? -13.812 3.079 -6.398 1.00 92.25 86 THR A O 1
ATOM 675 N N . TYR A 1 87 ? -12.025 3.249 -5.032 1.00 92.06 87 TYR A N 1
ATOM 676 C CA . TYR A 1 87 ? -12.393 2.185 -4.103 1.00 92.06 87 TYR A CA 1
ATOM 677 C C . TYR A 1 87 ? -12.447 2.727 -2.678 1.00 92.06 87 TYR A C 1
ATOM 679 O O . TYR A 1 87 ? -11.628 3.568 -2.302 1.00 92.06 87 TYR A O 1
ATOM 687 N N . ASP A 1 88 ? -13.382 2.218 -1.883 1.00 95.50 88 ASP A N 1
ATOM 688 C CA . ASP A 1 88 ? -13.356 2.393 -0.434 1.00 95.50 88 ASP A CA 1
ATOM 689 C C . ASP A 1 88 ? -12.310 1.443 0.163 1.00 95.50 88 ASP A C 1
ATOM 691 O O . ASP A 1 88 ? -12.327 0.237 -0.103 1.00 95.50 88 ASP A O 1
ATOM 695 N N . LEU A 1 89 ? -11.402 1.978 0.979 1.00 96.75 89 LEU A N 1
ATOM 696 C CA . LEU A 1 89 ? -10.537 1.190 1.848 1.00 96.75 89 LEU A CA 1
ATOM 697 C C . LEU A 1 89 ? -11.002 1.390 3.286 1.00 96.75 89 LEU A C 1
ATOM 699 O O . LEU A 1 89 ? -10.935 2.500 3.812 1.00 96.75 89 LEU A O 1
ATOM 703 N N . THR A 1 90 ? -11.449 0.303 3.912 1.00 97.56 90 THR A N 1
ATOM 704 C CA . THR A 1 90 ? -11.879 0.283 5.313 1.00 97.56 90 THR A CA 1
ATOM 705 C C . THR A 1 90 ? -10.902 -0.533 6.148 1.00 97.56 90 THR A C 1
ATOM 707 O O . THR A 1 90 ? -10.620 -1.689 5.831 1.00 97.56 90 THR A O 1
ATOM 710 N N . ILE A 1 91 ? -10.415 0.059 7.237 1.00 96.44 91 ILE A N 1
ATOM 711 C CA . ILE A 1 91 ? -9.628 -0.622 8.269 1.00 96.44 91 ILE A CA 1
ATOM 712 C C . ILE A 1 91 ? -10.491 -0.657 9.521 1.00 96.44 91 ILE A C 1
ATOM 714 O O . ILE A 1 91 ? -10.906 0.390 10.017 1.00 96.44 91 ILE A O 1
ATOM 718 N N . ALA A 1 92 ? -10.782 -1.863 10.000 1.00 95.69 92 ALA A N 1
ATOM 719 C CA . ALA A 1 92 ? -11.723 -2.102 11.083 1.00 95.69 92 ALA A CA 1
ATOM 720 C C . ALA A 1 92 ? -11.067 -2.772 12.291 1.00 95.69 92 ALA A C 1
ATOM 722 O O . ALA A 1 92 ? -10.029 -3.420 12.165 1.00 95.69 92 ALA A O 1
ATOM 723 N N . GLY A 1 93 ? -11.716 -2.648 13.451 1.00 93.06 93 GLY A N 1
ATOM 724 C CA . GLY A 1 93 ? -11.239 -3.234 14.702 1.00 93.06 93 GLY A CA 1
ATOM 725 C C . GLY A 1 93 ? -10.133 -2.421 15.372 1.00 93.06 93 GLY A C 1
ATOM 726 O O . GLY A 1 93 ? -9.389 -2.977 16.176 1.00 93.06 93 GLY A O 1
ATOM 727 N N . LEU A 1 94 ? -10.030 -1.124 15.068 1.00 91.38 94 LEU A N 1
ATOM 728 C CA . LEU A 1 94 ? -9.033 -0.217 15.642 1.00 91.38 94 LEU A CA 1
ATOM 729 C C . LEU A 1 94 ? -9.105 -0.186 17.179 1.00 91.38 94 LEU A C 1
ATOM 731 O O . LEU A 1 94 ? -8.077 -0.309 17.844 1.00 91.38 94 LEU A O 1
ATOM 735 N N . ASP A 1 95 ? -10.315 -0.204 17.744 1.00 88.62 95 ASP A N 1
ATOM 736 C CA . ASP A 1 95 ? -10.524 -0.248 19.199 1.00 88.62 95 ASP A CA 1
ATOM 737 C C . ASP A 1 95 ? -9.8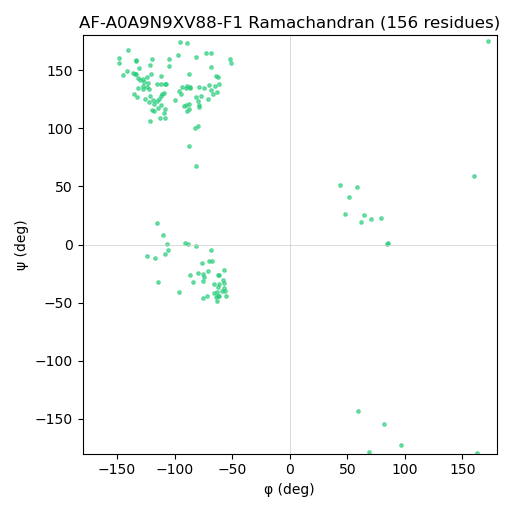62 -1.472 19.860 1.00 88.62 95 ASP A C 1
ATOM 739 O O . ASP A 1 95 ? -9.431 -1.419 21.011 1.00 88.62 95 ASP A O 1
ATOM 743 N N . THR A 1 96 ? -9.760 -2.594 19.135 1.00 86.81 96 THR A N 1
ATOM 744 C CA . THR A 1 96 ? -9.195 -3.849 19.667 1.00 86.81 96 THR A CA 1
ATOM 745 C C . THR A 1 96 ? -7.673 -3.831 19.764 1.00 86.81 96 THR A C 1
ATOM 747 O O . THR A 1 96 ? -7.094 -4.656 20.468 1.00 86.81 96 THR A O 1
ATOM 750 N N . ILE A 1 97 ? -7.036 -2.884 19.076 1.00 85.81 97 ILE A N 1
ATOM 751 C CA . ILE A 1 97 ? -5.582 -2.715 19.014 1.00 85.81 97 ILE A CA 1
ATOM 752 C C . ILE A 1 97 ? -5.133 -1.392 19.651 1.00 85.81 97 ILE A C 1
ATOM 754 O O . ILE A 1 97 ? -4.024 -0.931 19.410 1.00 85.81 97 ILE A O 1
ATOM 758 N N . GLY A 1 98 ? -5.992 -0.785 20.477 1.00 80.38 98 GLY A N 1
ATOM 759 C CA . GLY A 1 98 ? -5.670 0.414 21.254 1.00 80.38 98 GLY A CA 1
ATOM 760 C C . GLY A 1 98 ? -5.850 1.740 20.515 1.00 80.38 98 GLY A C 1
ATOM 761 O O . GLY A 1 98 ? -5.661 2.783 21.132 1.00 80.38 98 GLY A O 1
ATOM 762 N N . HIS A 1 99 ? -6.277 1.710 19.251 1.00 82.31 99 HIS A N 1
ATOM 763 C CA . HIS A 1 99 ? -6.614 2.898 18.463 1.00 82.31 99 HIS A CA 1
ATOM 764 C C . HIS A 1 99 ? -8.083 3.264 18.701 1.00 82.31 99 HIS A C 1
ATOM 766 O O . HIS A 1 99 ? -8.972 2.813 17.981 1.00 82.31 99 HIS A O 1
ATOM 772 N N . SER A 1 100 ? -8.334 4.021 19.770 1.00 80.75 100 SER A N 1
ATOM 773 C CA . SER A 1 100 ? -9.682 4.449 20.198 1.00 80.75 100 SER A CA 1
ATOM 774 C C . SER A 1 100 ? -9.923 5.949 20.003 1.00 80.75 100 SER A C 1
ATOM 776 O O . SER A 1 100 ? -10.920 6.508 20.470 1.00 80.75 100 SER A O 1
ATOM 778 N N . GLU A 1 101 ? -8.996 6.631 19.332 1.00 84.88 101 GLU A N 1
ATOM 779 C CA . GLU A 1 101 ? -9.095 8.048 19.038 1.00 84.88 101 GLU A CA 1
ATOM 780 C C . GLU A 1 101 ? -10.213 8.326 18.030 1.00 84.88 101 GLU A C 1
ATOM 782 O O . GLU A 1 101 ? -10.520 7.527 17.150 1.00 84.88 101 GLU A O 1
ATOM 787 N N . ALA A 1 102 ? -10.783 9.532 18.092 1.00 88.81 102 ALA A N 1
ATOM 788 C CA . ALA A 1 102 ? -11.773 9.979 17.111 1.00 88.81 102 ALA A CA 1
ATOM 789 C C . ALA A 1 102 ? -11.185 10.174 15.700 1.00 88.81 102 ALA A C 1
ATOM 791 O O . ALA A 1 102 ? -11.938 10.337 14.738 1.00 88.81 102 ALA A O 1
ATOM 792 N N . LYS A 1 103 ? -9.853 10.218 15.574 1.00 92.75 103 LYS A N 1
ATOM 793 C CA . LYS A 1 103 ? -9.134 10.412 14.317 1.00 92.75 103 LYS A CA 1
ATOM 794 C C . LYS A 1 103 ? -7.842 9.615 14.304 1.00 92.75 103 LYS A C 1
ATOM 796 O O . LYS A 1 103 ? -7.159 9.557 15.316 1.00 92.75 103 LYS A O 1
ATOM 801 N N . VAL A 1 104 ? -7.472 9.128 13.126 1.00 92.44 104 VAL A N 1
ATOM 802 C CA . VAL A 1 104 ? -6.162 8.521 12.860 1.00 92.44 104 VAL A CA 1
ATOM 803 C C . VAL A 1 104 ? -5.434 9.283 11.763 1.00 92.44 104 VAL A C 1
ATOM 805 O O . VAL A 1 104 ? -6.051 9.806 10.830 1.00 92.44 104 VAL A O 1
ATOM 808 N N . SER A 1 105 ? -4.112 9.339 11.872 1.00 94.62 105 SER A N 1
ATOM 809 C CA . SER A 1 105 ? -3.226 9.881 10.843 1.00 94.62 105 SER A CA 1
ATOM 810 C C . SER A 1 105 ? -2.734 8.746 9.949 1.00 94.62 105 SER A C 1
ATOM 812 O O . SER A 1 105 ? -2.240 7.737 10.444 1.00 94.62 105 SER A O 1
ATOM 814 N N . VAL A 1 106 ? -2.853 8.901 8.630 1.00 96.44 106 VAL A N 1
ATOM 815 C CA . VAL A 1 106 ? -2.445 7.894 7.644 1.00 96.44 106 VAL A CA 1
ATOM 816 C C . VAL A 1 106 ? -1.380 8.480 6.726 1.00 96.44 106 VAL A C 1
ATOM 818 O O . VAL A 1 106 ? -1.659 9.414 5.970 1.00 96.44 106 VAL A O 1
ATOM 821 N N . ARG A 1 107 ? -0.159 7.931 6.764 1.00 97.88 107 ARG A N 1
ATOM 822 C CA . ARG A 1 107 ? 0.862 8.203 5.742 1.00 97.88 107 ARG A CA 1
ATOM 823 C C . ARG A 1 107 ? 0.571 7.370 4.504 1.00 97.88 107 ARG A C 1
ATOM 825 O O . ARG A 1 107 ? 0.298 6.177 4.616 1.00 97.88 107 ARG A O 1
ATOM 832 N N . THR A 1 108 ? 0.668 7.986 3.330 1.00 98.00 108 THR A N 1
ATOM 833 C CA . THR A 1 108 ? 0.451 7.302 2.052 1.00 98.00 108 THR A CA 1
ATOM 834 C C . THR A 1 108 ? 1.729 7.276 1.227 1.00 98.00 108 THR A C 1
ATOM 836 O O . THR A 1 108 ? 2.270 8.3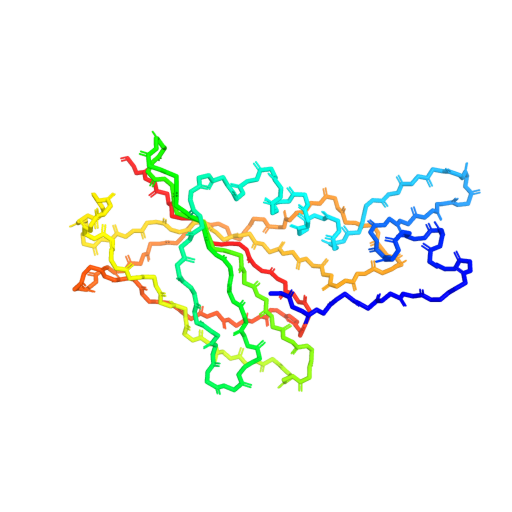22 0.882 1.00 98.00 108 THR A O 1
ATOM 839 N N . LEU A 1 109 ? 2.174 6.083 0.842 1.00 97.69 109 LEU A N 1
ATOM 840 C CA . LEU A 1 109 ? 3.277 5.883 -0.096 1.00 97.69 109 LEU A CA 1
ATOM 841 C C . LEU A 1 109 ? 2.737 5.370 -1.432 1.00 97.69 109 LEU A C 1
ATOM 843 O O . LEU A 1 109 ? 1.871 4.496 -1.455 1.00 97.69 109 LEU A O 1
ATOM 847 N N . ARG A 1 110 ? 3.262 5.884 -2.545 1.00 94.94 110 ARG A N 1
ATOM 848 C CA . ARG A 1 110 ? 2.921 5.484 -3.916 1.00 94.94 110 ARG A CA 1
ATOM 849 C C . ARG A 1 110 ? 4.072 4.720 -4.555 1.00 94.94 110 ARG A C 1
ATOM 851 O O . ARG A 1 110 ? 5.196 5.214 -4.596 1.00 94.94 110 ARG A O 1
ATOM 858 N N . PHE A 1 111 ? 3.769 3.566 -5.131 1.00 91.56 111 PHE A N 1
ATOM 859 C CA . PHE A 1 111 ? 4.704 2.757 -5.904 1.00 91.56 111 PHE A CA 1
ATOM 860 C C . PHE A 1 111 ? 4.315 2.810 -7.383 1.00 91.56 111 PHE A C 1
ATOM 862 O O . PHE A 1 111 ? 3.255 2.322 -7.781 1.00 91.56 111 PHE A O 1
ATOM 869 N N . ASP A 1 112 ? 5.176 3.420 -8.195 1.00 87.38 112 ASP A N 1
ATOM 870 C CA . ASP A 1 112 ? 4.971 3.567 -9.636 1.00 87.38 112 ASP A CA 1
ATOM 871 C C . ASP A 1 112 ? 5.564 2.361 -10.375 1.00 87.38 112 ASP A C 1
ATOM 873 O O . ASP A 1 112 ? 6.774 2.170 -10.365 1.00 87.38 112 ASP A O 1
ATOM 877 N N . GLY A 1 113 ? 4.750 1.538 -11.033 1.00 69.56 113 GLY A N 1
ATOM 878 C CA . GLY A 1 113 ? 5.229 0.325 -11.711 1.00 69.56 113 GLY A CA 1
ATOM 879 C C . GLY A 1 113 ? 4.089 -0.645 -12.022 1.00 69.56 113 GLY A C 1
ATOM 880 O O . GLY A 1 113 ? 2.960 -0.271 -11.736 1.00 69.56 113 GLY A O 1
ATOM 881 N N . PRO A 1 114 ? 4.333 -1.825 -12.630 1.00 68.19 114 PRO A N 1
ATOM 882 C CA . PRO A 1 114 ? 5.647 -2.355 -12.972 1.00 68.19 114 PRO A CA 1
ATOM 883 C C . PRO A 1 114 ? 6.225 -1.615 -14.180 1.00 68.19 114 PRO A C 1
ATOM 885 O O . PRO A 1 114 ? 5.539 -1.372 -15.172 1.00 68.19 114 PRO A O 1
ATOM 888 N N . ASN A 1 115 ? 7.497 -1.238 -14.091 1.00 70.25 115 ASN A N 1
ATOM 889 C CA . ASN A 1 115 ? 8.221 -0.573 -15.168 1.00 70.25 115 ASN A CA 1
ATOM 890 C C . ASN A 1 115 ? 9.452 -1.412 -15.510 1.00 70.25 115 ASN A C 1
ATOM 892 O O . ASN A 1 115 ? 10.149 -1.857 -14.607 1.00 70.25 115 ASN A O 1
ATOM 896 N N . LYS A 1 116 ? 9.699 -1.643 -16.800 1.00 68.38 116 LYS A N 1
ATOM 897 C CA . LYS A 1 116 ? 10.837 -2.429 -17.294 1.00 68.38 116 LYS A CA 1
ATOM 898 C C . LYS A 1 116 ? 11.925 -1.586 -17.965 1.00 68.38 116 LYS A C 1
ATOM 900 O O . LYS A 1 116 ? 12.969 -2.123 -18.304 1.00 68.38 116 LYS A O 1
ATOM 905 N N . ASP A 1 117 ? 11.656 -0.299 -18.185 1.00 75.81 117 ASP A N 1
ATOM 906 C CA . ASP A 1 117 ? 12.483 0.590 -19.008 1.00 75.81 117 ASP A CA 1
ATOM 907 C C . ASP A 1 117 ? 12.949 1.844 -18.248 1.00 75.81 117 ASP A C 1
ATOM 909 O O . ASP A 1 117 ? 13.769 2.604 -18.757 1.00 75.81 117 ASP A O 1
ATOM 913 N N . THR A 1 118 ? 12.423 2.111 -17.048 1.00 83.69 118 THR A N 1
AT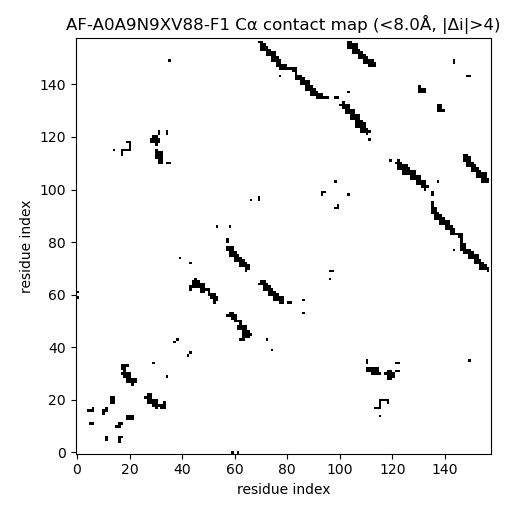OM 914 C 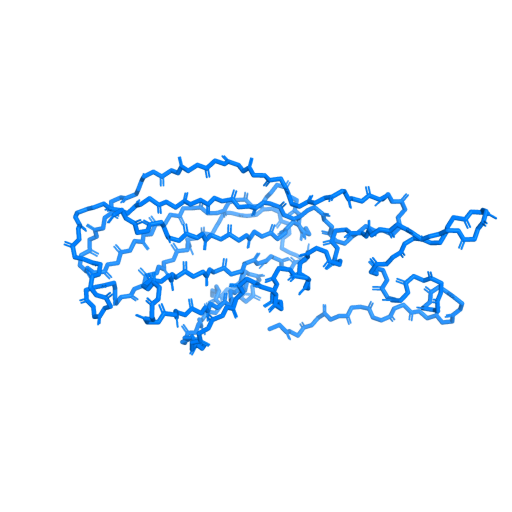CA . THR A 1 118 ? 12.834 3.265 -16.233 1.00 83.69 118 THR A CA 1
ATOM 915 C C . THR A 1 118 ? 13.107 2.849 -14.800 1.00 83.69 118 THR A C 1
ATOM 917 O O . THR A 1 118 ? 12.251 2.248 -14.144 1.00 83.69 118 THR A O 1
ATOM 920 N N . ALA A 1 119 ? 14.297 3.206 -14.324 1.00 88.31 119 ALA A N 1
ATOM 921 C CA . ALA A 1 119 ? 14.671 3.060 -12.931 1.00 88.31 119 ALA A CA 1
ATOM 922 C C . ALA A 1 119 ? 13.756 3.907 -12.038 1.00 88.31 119 ALA A C 1
ATOM 924 O O . ALA A 1 119 ? 13.349 5.015 -12.397 1.00 88.31 119 ALA A O 1
ATOM 925 N N . VAL A 1 120 ? 13.448 3.383 -10.858 1.00 89.38 120 VAL A N 1
ATOM 926 C CA . VAL A 1 120 ? 12.682 4.072 -9.820 1.00 89.38 120 VAL A CA 1
ATOM 927 C C . VAL A 1 120 ? 13.557 4.124 -8.578 1.00 89.38 120 VAL A C 1
ATOM 929 O O . VAL A 1 120 ? 14.082 3.107 -8.140 1.00 89.38 120 VAL A O 1
ATOM 932 N N . THR A 1 121 ? 13.735 5.306 -7.994 1.00 89.69 121 THR A N 1
ATOM 933 C CA . THR A 1 121 ? 14.619 5.488 -6.830 1.00 89.69 121 THR A CA 1
ATOM 934 C C . THR A 1 121 ? 13.974 5.061 -5.513 1.00 89.69 121 THR A C 1
ATOM 936 O O . THR A 1 121 ? 14.681 4.704 -4.574 1.00 89.69 121 THR A O 1
ATOM 939 N N . GLY A 1 122 ? 12.643 5.067 -5.438 1.00 91.12 122 GLY A N 1
ATOM 940 C CA . GLY A 1 122 ? 11.878 4.705 -4.250 1.00 91.12 122 GLY A CA 1
ATOM 941 C C . GLY A 1 122 ? 10.387 4.993 -4.413 1.00 91.12 122 GLY A C 1
ATOM 942 O O . GLY A 1 122 ? 9.982 5.567 -5.429 1.00 91.12 122 GLY A O 1
ATOM 943 N N . PRO A 1 123 ? 9.559 4.616 -3.425 1.00 94.75 123 PRO A N 1
ATOM 944 C CA . PRO A 1 123 ? 8.177 5.068 -3.382 1.00 94.75 123 PRO A CA 1
ATOM 945 C C . PRO A 1 123 ? 8.096 6.590 -3.211 1.00 94.75 123 PRO A C 1
ATOM 947 O O . PRO A 1 123 ? 8.889 7.191 -2.487 1.00 94.75 123 PRO A O 1
ATOM 950 N N . GLY A 1 124 ? 7.100 7.209 -3.841 1.00 95.75 124 GLY A N 1
ATOM 951 C CA . GLY A 1 124 ? 6.758 8.606 -3.591 1.00 95.75 124 GLY A CA 1
ATOM 952 C C . GLY A 1 124 ? 5.938 8.738 -2.309 1.00 95.75 124 GLY A C 1
ATOM 953 O O . GLY A 1 124 ? 4.880 8.122 -2.204 1.00 95.75 124 GLY A O 1
ATOM 954 N N . ASP A 1 125 ? 6.389 9.546 -1.351 1.00 97.25 125 ASP A N 1
ATOM 955 C CA . ASP A 1 125 ? 5.594 9.893 -0.167 1.00 97.25 125 ASP A CA 1
ATOM 956 C C . ASP A 1 125 ? 4.561 10.965 -0.542 1.00 97.25 125 ASP A C 1
ATOM 958 O O . ASP A 1 125 ? 4.913 12.057 -0.995 1.00 97.25 125 ASP A O 1
ATOM 962 N N . LEU A 1 126 ? 3.278 10.630 -0.405 1.00 97.44 126 LEU A N 1
ATOM 963 C CA . LEU A 1 126 ? 2.157 11.526 -0.688 1.00 97.44 126 LEU A CA 1
ATOM 964 C C . LEU A 1 126 ? 1.712 12.317 0.550 1.00 97.44 126 LEU A C 1
ATOM 966 O O . LEU A 1 126 ? 0.792 13.126 0.455 1.00 97.44 126 LEU A O 1
ATOM 970 N N . GLY A 1 127 ? 2.380 12.124 1.687 1.00 97.62 127 GLY A N 1
ATOM 971 C CA . GLY A 1 127 ? 2.132 12.838 2.926 1.00 97.62 127 GLY A CA 1
ATOM 972 C C . GLY A 1 127 ? 1.223 12.089 3.893 1.00 97.62 127 GLY A C 1
ATOM 973 O O . GLY A 1 127 ? 0.882 10.916 3.715 1.00 97.62 127 GLY A O 1
ATOM 974 N N . ILE A 1 128 ? 0.870 12.799 4.965 1.00 97.62 128 ILE A N 1
ATOM 975 C CA . ILE A 1 128 ? 0.038 12.308 6.064 1.00 97.62 128 ILE A CA 1
ATOM 976 C C . ILE A 1 128 ? -1.306 13.028 6.017 1.00 97.62 128 ILE A C 1
ATOM 978 O O . ILE A 1 128 ? -1.355 14.259 5.988 1.00 97.62 128 ILE A O 1
ATOM 982 N N . HIS A 1 129 ? -2.388 12.258 6.059 1.00 95.75 129 HIS A N 1
ATOM 983 C CA . HIS A 1 129 ? -3.750 12.775 6.095 1.00 95.75 129 HIS A CA 1
ATOM 984 C C . HIS A 1 129 ? -4.496 12.244 7.315 1.00 95.75 129 HIS A C 1
ATOM 986 O O . HIS A 1 129 ? -4.367 11.078 7.679 1.00 95.75 129 HIS A O 1
ATOM 992 N N . SER A 1 130 ? -5.271 13.115 7.958 1.00 95.44 130 SER A N 1
ATOM 993 C CA . SER A 1 130 ? -6.095 12.750 9.109 1.00 95.44 130 SER A CA 1
ATOM 994 C C . SER A 1 130 ? -7.480 12.304 8.648 1.00 95.44 130 SER A C 1
ATOM 996 O O . SER A 1 130 ? -8.102 12.972 7.817 1.00 95.44 130 SER A O 1
ATOM 998 N N . HIS A 1 131 ? -7.965 11.199 9.207 1.00 95.31 131 HIS A N 1
ATOM 999 C CA . HIS A 1 131 ? -9.258 10.602 8.895 1.00 95.31 131 HIS A CA 1
ATOM 1000 C C . HIS A 1 131 ? -10.066 10.365 10.167 1.00 95.31 131 HIS A C 1
ATOM 1002 O O . HIS A 1 131 ? -9.510 9.974 11.190 1.00 95.31 131 HIS A O 1
ATOM 1008 N N . ASP A 1 132 ? -11.380 10.577 10.089 1.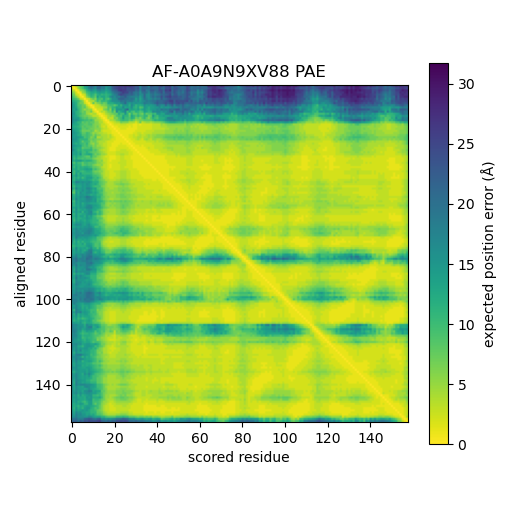00 95.06 132 ASP A N 1
ATOM 1009 C CA . ASP A 1 132 ? -12.288 10.295 11.199 1.00 95.06 132 ASP A CA 1
ATOM 1010 C C . ASP A 1 132 ? -12.418 8.783 11.424 1.00 95.06 132 ASP A C 1
ATOM 1012 O O . ASP A 1 132 ? -12.598 8.013 10.476 1.00 95.06 132 ASP A O 1
ATOM 1016 N N . VAL A 1 133 ? -12.395 8.383 12.692 1.00 94.94 133 VAL A N 1
ATOM 1017 C CA . VAL A 1 133 ? -12.726 7.029 13.137 1.00 94.94 133 VAL A CA 1
ATOM 1018 C C . VAL A 1 133 ? -14.182 7.005 13.584 1.00 94.94 133 VAL A C 1
ATOM 1020 O O . VAL A 1 133 ? -14.641 7.872 14.330 1.00 94.94 133 VAL A O 1
ATOM 1023 N N . LYS A 1 134 ? -14.929 6.005 13.118 1.00 94.69 134 LYS A N 1
ATOM 1024 C CA . LYS A 1 134 ? -16.317 5.752 13.516 1.00 94.69 134 LYS A CA 1
ATOM 1025 C C . LYS A 1 134 ? -16.491 4.268 13.787 1.00 94.69 134 LYS A C 1
ATOM 1027 O O . LYS A 1 134 ? -16.097 3.446 12.964 1.00 94.69 134 LYS A O 1
ATOM 1032 N N . ASP A 1 135 ? -17.065 3.944 14.942 1.00 93.56 135 ASP A N 1
ATOM 1033 C CA . ASP A 1 135 ? -17.339 2.568 15.373 1.00 93.56 135 ASP A CA 1
ATOM 1034 C C . ASP A 1 135 ? -16.102 1.647 15.291 1.00 93.56 135 ASP A C 1
ATOM 1036 O O . ASP A 1 135 ? -16.192 0.514 14.817 1.00 93.56 135 ASP A O 1
ATOM 1040 N N . GLY A 1 136 ? -14.929 2.164 15.685 1.00 92.81 136 GLY A N 1
ATOM 1041 C CA . GLY A 1 136 ? -13.659 1.431 15.647 1.00 92.81 136 GLY A CA 1
ATOM 1042 C C . GLY A 1 136 ? -13.108 1.191 14.239 1.00 92.81 136 GLY A C 1
ATOM 1043 O O . GLY 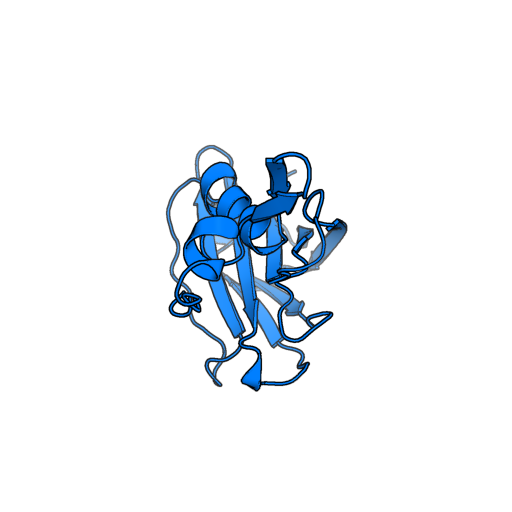A 1 136 ? -12.351 0.239 14.025 1.00 92.81 136 GLY A O 1
ATOM 1044 N N . GLN A 1 137 ? -13.520 1.996 13.255 1.00 95.56 137 GLN A N 1
ATOM 1045 C CA . GLN A 1 137 ? -13.123 1.849 11.856 1.00 95.56 137 GLN A CA 1
ATOM 1046 C C . GLN A 1 137 ? -12.765 3.193 11.227 1.00 95.56 137 GLN A C 1
ATOM 1048 O O . GLN A 1 137 ? -13.388 4.216 11.507 1.00 95.56 137 GLN A O 1
ATOM 1053 N N . VAL A 1 138 ? -11.817 3.167 10.297 1.00 96.06 138 VAL A N 1
ATOM 1054 C CA . VAL A 1 138 ? -11.523 4.283 9.395 1.00 96.06 138 VAL A CA 1
ATOM 1055 C C . VAL A 1 138 ? -11.827 3.856 7.964 1.00 96.06 138 VAL A C 1
ATOM 1057 O O . VAL A 1 138 ? -11.529 2.729 7.572 1.00 96.06 138 VAL A O 1
ATOM 1060 N N . THR A 1 139 ? -12.449 4.740 7.182 1.00 97.00 139 THR A N 1
ATOM 1061 C CA . THR A 1 139 ? -12.703 4.516 5.751 1.00 97.00 139 THR A CA 1
ATOM 1062 C C . THR A 1 139 ? -12.287 5.734 4.945 1.00 97.00 139 THR A C 1
ATOM 1064 O O . THR A 1 139 ? -12.613 6.865 5.309 1.00 97.00 139 THR A O 1
ATOM 1067 N N . PHE A 1 140 ? -11.585 5.507 3.840 1.00 96.50 140 PHE A N 1
ATOM 1068 C CA . PHE A 1 140 ? -11.203 6.557 2.903 1.00 96.50 140 PHE A CA 1
ATOM 1069 C C . PHE A 1 140 ? -11.137 6.042 1.467 1.00 96.50 140 PHE A C 1
ATOM 1071 O O . PHE A 1 140 ? -11.040 4.842 1.213 1.00 96.50 140 PHE A O 1
ATOM 1078 N N . TRP A 1 141 ? -11.198 6.978 0.523 1.00 95.12 141 TRP A N 1
ATOM 1079 C CA . TRP A 1 141 ? -11.195 6.680 -0.903 1.00 95.12 141 TRP A CA 1
ATOM 1080 C C . TRP A 1 141 ? -9.788 6.553 -1.459 1.00 95.12 141 TRP A C 1
ATOM 1082 O O . TRP A 1 141 ? -8.936 7.414 -1.243 1.00 95.12 141 TRP A O 1
ATOM 1092 N N . VAL A 1 142 ? -9.585 5.520 -2.269 1.00 92.56 142 VAL A N 1
ATOM 1093 C CA . VAL A 1 142 ? -8.355 5.288 -3.017 1.00 92.56 142 VAL A CA 1
ATOM 1094 C C . VAL A 1 142 ? -8.681 5.330 -4.500 1.00 92.56 142 VAL A C 1
ATOM 1096 O O . VAL A 1 142 ? -9.411 4.487 -5.015 1.00 92.56 142 VAL A O 1
ATOM 1099 N N . THR A 1 143 ? -8.128 6.321 -5.197 1.00 91.62 143 THR A N 1
ATOM 1100 C CA . THR A 1 143 ? -8.150 6.383 -6.663 1.00 91.62 143 THR A CA 1
ATOM 1101 C C . THR A 1 143 ? -6.721 6.212 -7.160 1.00 91.62 143 THR A C 1
ATOM 1103 O O . THR A 1 143 ? -5.912 7.121 -6.961 1.00 91.62 143 THR A O 1
ATOM 1106 N N . PRO A 1 144 ? -6.375 5.072 -7.778 1.00 86.12 144 PRO A N 1
ATOM 1107 C CA . PRO A 1 144 ? -5.035 4.868 -8.294 1.00 86.12 144 PRO A CA 1
ATOM 1108 C C . PRO A 1 144 ? -4.676 5.895 -9.364 1.00 86.12 144 PRO A C 1
ATOM 1110 O O . PRO A 1 144 ? -5.476 6.189 -10.251 1.00 86.12 144 PRO A O 1
ATOM 1113 N N . ALA A 1 145 ? -3.447 6.402 -9.314 1.00 86.12 145 ALA A N 1
ATOM 1114 C CA . ALA A 1 145 ? -2.922 7.321 -10.319 1.00 86.12 145 ALA A CA 1
ATOM 1115 C C . ALA A 1 145 ? -2.874 6.659 -11.705 1.00 86.12 145 ALA A C 1
ATOM 1117 O O . ALA A 1 145 ? -3.158 7.294 -12.718 1.00 86.12 145 ALA A O 1
ATOM 1118 N N . THR A 1 146 ? -2.553 5.364 -11.737 1.00 83.94 146 THR A N 1
ATOM 1119 C CA . THR A 1 146 ? -2.588 4.523 -12.934 1.00 83.94 146 THR A CA 1
ATOM 1120 C C . THR A 1 146 ? -3.118 3.135 -12.584 1.00 83.94 146 THR A C 1
ATOM 1122 O O . THR A 1 146 ? -3.180 2.760 -11.414 1.00 83.94 146 THR A O 1
ATOM 1125 N N . VAL A 1 147 ? -3.453 2.341 -13.602 1.00 79.69 147 VAL A N 1
ATOM 1126 C CA . VAL A 1 147 ? -3.966 0.969 -13.432 1.00 79.69 147 VAL A CA 1
ATOM 1127 C C . VAL A 1 147 ? -2.929 -0.024 -12.900 1.00 79.69 147 VAL A C 1
ATOM 1129 O O . VAL A 1 147 ? -3.260 -1.181 -12.665 1.00 79.69 147 VAL A O 1
ATOM 1132 N N . THR A 1 148 ? -1.680 0.406 -12.743 1.00 80.38 148 THR A N 1
ATOM 1133 C CA . THR A 1 148 ? -0.599 -0.425 -12.220 1.00 80.38 148 THR A CA 1
ATOM 1134 C C . THR A 1 148 ? -0.030 0.100 -10.899 1.00 80.38 148 THR A C 1
ATOM 1136 O O . THR A 1 148 ? 0.693 -0.616 -10.217 1.00 80.38 148 THR A O 1
ATOM 1139 N N . THR A 1 149 ? -0.385 1.324 -10.494 1.00 86.62 149 THR A N 1
ATOM 1140 C CA . THR A 1 149 ? 0.109 1.929 -9.253 1.00 86.62 149 THR A CA 1
ATOM 1141 C C . THR A 1 149 ? -0.341 1.129 -8.029 1.00 86.62 149 THR A C 1
ATOM 1143 O O . THR A 1 149 ? -1.531 0.849 -7.859 1.00 86.62 149 THR A O 1
ATOM 1146 N N . ALA A 1 150 ? 0.609 0.832 -7.144 1.00 91.38 150 ALA A N 1
ATOM 1147 C CA . ALA A 1 150 ? 0.340 0.300 -5.814 1.00 91.38 150 ALA A CA 1
ATOM 1148 C C . ALA A 1 150 ? 0.529 1.388 -4.748 1.00 91.38 150 ALA A C 1
ATOM 1150 O O . ALA A 1 150 ? 1.204 2.396 -4.970 1.00 91.38 150 ALA A O 1
ATOM 1151 N N . TYR A 1 151 ? -0.069 1.178 -3.582 1.00 95.56 151 TYR A N 1
ATOM 1152 C CA . TYR A 1 151 ? -0.020 2.103 -2.456 1.00 95.56 151 TYR A CA 1
ATOM 1153 C C . TYR A 1 151 ? 0.279 1.365 -1.164 1.00 95.56 151 TYR A C 1
ATOM 1155 O O . TYR A 1 151 ? -0.196 0.248 -0.973 1.00 95.56 151 TYR A O 1
ATOM 1163 N N . ALA A 1 152 ? 1.000 2.018 -0.258 1.00 97.81 152 ALA A N 1
ATOM 1164 C CA . ALA A 1 152 ? 0.996 1.645 1.146 1.00 97.81 152 ALA A CA 1
ATOM 1165 C C . ALA A 1 152 ? 0.321 2.734 1.980 1.00 97.81 152 ALA A C 1
ATOM 1167 O O . ALA A 1 152 ? 0.556 3.922 1.760 1.00 97.81 152 ALA A O 1
ATOM 1168 N N . PHE A 1 153 ? -0.493 2.312 2.939 1.00 98.06 153 PHE A N 1
ATOM 1169 C CA . PHE A 1 153 ? -1.142 3.161 3.927 1.00 98.06 153 PHE A CA 1
ATOM 1170 C C . PHE A 1 153 ? -0.646 2.749 5.307 1.00 98.06 153 PHE A C 1
ATOM 1172 O O . PHE A 1 153 ? -0.802 1.592 5.700 1.00 98.06 153 PHE A O 1
ATOM 1179 N N . GLU A 1 154 ? -0.035 3.683 6.025 1.00 97.19 154 GLU A N 1
ATOM 1180 C CA . GLU A 1 154 ? 0.531 3.453 7.352 1.00 97.19 154 GLU A CA 1
ATOM 1181 C C . GLU A 1 154 ? -0.245 4.281 8.366 1.00 97.19 154 GLU A C 1
ATOM 1183 O O . GLU A 1 154 ? -0.243 5.511 8.283 1.00 97.19 154 GLU A O 1
ATOM 1188 N N . LEU A 1 155 ? -0.899 3.623 9.323 1.00 94.25 155 LEU A N 1
ATOM 1189 C CA . LEU A 1 155 ? -1.455 4.329 10.471 1.00 94.25 155 LEU A CA 1
ATOM 1190 C C . LEU A 1 155 ? -0.294 4.780 11.350 1.00 94.25 155 LEU A C 1
ATOM 1192 O O . LEU A 1 155 ? 0.548 3.976 11.755 1.00 94.25 155 LEU A O 1
ATOM 1196 N N . ILE A 1 156 ? -0.257 6.078 11.618 1.00 87.50 156 ILE A N 1
ATOM 1197 C CA . ILE A 1 156 ? 0.722 6.700 12.494 1.00 87.50 156 ILE A CA 1
ATOM 1198 C C . ILE A 1 156 ? 0.121 6.736 13.894 1.00 87.50 156 ILE A C 1
ATOM 1200 O O . ILE A 1 156 ? -0.932 7.336 14.100 1.00 87.50 156 ILE A O 1
ATOM 1204 N N . VAL A 1 157 ? 0.794 6.071 14.827 1.00 69.44 157 VAL A N 1
ATOM 1205 C CA . VAL A 1 157 ? 0.519 6.172 16.262 1.00 69.44 157 VAL A CA 1
ATOM 1206 C C . VAL A 1 157 ? 1.215 7.441 16.756 1.00 69.44 157 VAL A C 1
ATOM 1208 O O . VAL A 1 157 ? 2.406 7.615 16.477 1.00 69.44 157 VAL A O 1
ATOM 1211 N N . GLU A 1 158 ? 0.484 8.331 17.425 1.00 56.62 158 GLU A N 1
ATOM 1212 C CA . GLU A 1 158 ? 1.051 9.509 18.106 1.00 56.62 158 GLU A CA 1
ATOM 1213 C C . GLU A 1 158 ? 1.419 9.203 19.563 1.00 56.62 158 GLU A C 1
ATOM 1215 O O . GLU A 1 158 ? 0.699 8.409 20.211 1.00 56.62 158 GLU A O 1
#

pLDDT: mean 85.32, std 15.13, range [32.06, 98.06]

Organism: NCBI:txid160290

Mean predicted aligned error: 6.3 Å

Radius of gyration: 16.94 Å; Cα contacts (8 Å, |Δi|>4): 331; chains: 1; bounding box: 45×29×43 Å